Protein AF-A0A7S0AZS8-F1 (afdb_monomer_lite)

Structure (mmCIF, N/CA/C/O backbone):
data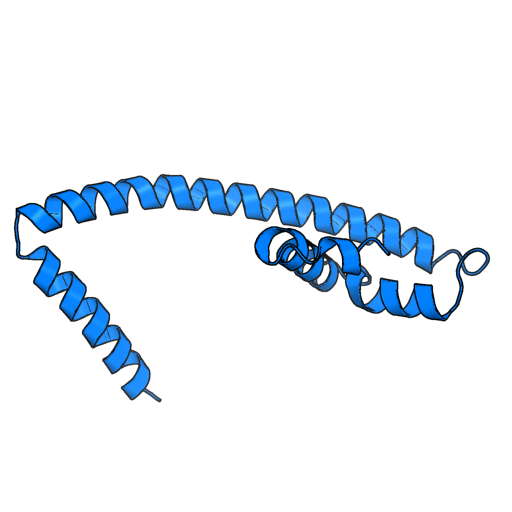_AF-A0A7S0AZS8-F1
#
_entry.id   AF-A0A7S0AZS8-F1
#
loop_
_atom_site.group_PDB
_atom_site.id
_atom_site.type_symbol
_atom_site.label_atom_id
_atom_site.label_alt_id
_atom_site.label_comp_id
_atom_site.label_asym_id
_atom_site.label_entity_id
_atom_site.label_seq_id
_atom_site.pdbx_PDB_ins_code
_atom_site.Cartn_x
_atom_site.Cartn_y
_atom_site.Cartn_z
_atom_site.occupancy
_atom_site.B_iso_or_equiv
_atom_site.auth_seq_id
_atom_site.auth_comp_id
_atom_site.auth_asym_id
_atom_site.auth_atom_id
_atom_site.pdbx_PDB_model_num
ATOM 1 N N . ARG A 1 1 ? -18.521 -25.965 3.955 1.00 56.25 1 ARG A N 1
ATOM 2 C CA . ARG A 1 1 ? -18.180 -24.523 3.789 1.00 56.25 1 ARG A CA 1
ATOM 3 C C . ARG A 1 1 ? -18.789 -23.622 4.884 1.00 56.25 1 ARG A C 1
ATOM 5 O O . ARG A 1 1 ? -18.066 -22.774 5.384 1.00 56.25 1 ARG A O 1
ATOM 12 N N . MET A 1 2 ? -20.023 -23.857 5.362 1.00 58.53 2 MET A N 1
ATOM 13 C CA . MET A 1 2 ? -20.647 -23.104 6.480 1.00 58.53 2 MET A CA 1
ATOM 14 C C . MET A 1 2 ? -19.963 -23.237 7.861 1.00 58.53 2 MET A C 1
ATOM 16 O O . MET A 1 2 ? -20.031 -22.317 8.671 1.00 58.53 2 MET A O 1
ATOM 20 N N . LEU A 1 3 ? -19.225 -24.322 8.125 1.00 61.34 3 LEU A N 1
ATOM 21 C CA . LEU A 1 3 ? -18.516 -24.529 9.401 1.00 61.34 3 LEU A CA 1
ATOM 22 C C . LEU A 1 3 ? -17.431 -23.467 9.697 1.00 61.34 3 LEU A C 1
ATOM 24 O O . LEU A 1 3 ? -17.137 -23.209 10.864 1.00 61.34 3 LEU A O 1
ATOM 28 N N . ARG A 1 4 ? -16.870 -22.798 8.672 1.00 64.00 4 ARG A N 1
ATOM 29 C CA . ARG A 1 4 ? -15.941 -21.664 8.869 1.00 64.00 4 ARG A CA 1
ATOM 30 C C . ARG A 1 4 ? -16.651 -20.448 9.473 1.00 64.00 4 ARG A C 1
ATOM 32 O O . ARG A 1 4 ? -16.116 -19.843 10.397 1.00 64.00 4 ARG A O 1
ATOM 39 N N . PHE A 1 5 ? -17.874 -20.152 9.029 1.00 65.69 5 PHE A N 1
ATOM 40 C CA . PHE A 1 5 ? -18.690 -19.064 9.579 1.00 65.69 5 PHE A CA 1
ATOM 41 C C . PHE A 1 5 ? -19.137 -19.342 11.017 1.00 65.69 5 PHE A C 1
ATOM 43 O O . PHE A 1 5 ? -19.165 -18.425 11.829 1.00 65.69 5 PHE A O 1
ATOM 50 N N . LEU A 1 6 ? -19.379 -20.605 11.385 1.00 64.44 6 LEU A N 1
ATOM 51 C CA . LEU A 1 6 ? -19.617 -20.989 12.784 1.00 64.44 6 LEU A CA 1
ATOM 52 C C . LEU A 1 6 ? -18.404 -20.714 13.693 1.00 64.44 6 LEU A C 1
ATOM 54 O O . LEU A 1 6 ? -18.575 -20.376 14.865 1.00 64.44 6 LEU A O 1
ATOM 58 N N . ARG A 1 7 ? -17.179 -20.811 13.158 1.00 61.72 7 ARG A N 1
ATOM 59 C CA . ARG A 1 7 ? -15.943 -20.455 13.878 1.00 61.72 7 ARG A CA 1
ATOM 60 C C . ARG A 1 7 ? -15.848 -18.943 14.117 1.00 61.72 7 ARG A C 1
ATOM 62 O O . ARG A 1 7 ? -15.550 -18.538 15.237 1.00 61.72 7 ARG A O 1
ATOM 69 N N . LEU A 1 8 ? -16.200 -18.127 13.118 1.00 69.31 8 LEU A N 1
ATOM 70 C CA . LEU A 1 8 ? -16.382 -16.674 13.278 1.00 69.31 8 LEU A CA 1
ATOM 71 C C . LEU A 1 8 ? -17.512 -16.341 14.265 1.00 69.31 8 LEU A C 1
ATOM 73 O O . LEU A 1 8 ? -17.366 -15.456 15.103 1.00 69.31 8 LEU A O 1
ATOM 77 N N . GLY A 1 9 ? -18.604 -17.106 14.238 1.00 68.75 9 GLY A N 1
ATOM 78 C CA . GLY A 1 9 ? -19.709 -16.989 15.187 1.00 68.75 9 GLY A CA 1
ATOM 79 C C . GLY A 1 9 ? -19.280 -17.220 16.638 1.00 68.75 9 GLY A C 1
ATOM 80 O O . GLY A 1 9 ? -19.800 -16.563 17.536 1.00 68.75 9 GLY A O 1
ATOM 81 N N . ARG A 1 10 ? -18.289 -18.091 16.891 1.00 67.38 10 ARG A N 1
ATOM 82 C CA . ARG A 1 10 ? -17.694 -18.255 18.229 1.00 67.38 10 ARG A CA 1
ATOM 83 C C . ARG A 1 10 ? -16.884 -17.038 18.670 1.00 67.38 10 ARG A C 1
ATOM 85 O O . ARG A 1 10 ? -17.023 -16.643 19.822 1.00 67.38 10 ARG A O 1
ATOM 92 N N . ALA A 1 11 ? -16.108 -16.423 17.777 1.00 69.88 11 ALA A N 1
ATOM 93 C CA . ALA A 1 11 ? -15.391 -15.182 18.083 1.00 69.88 11 ALA A CA 1
ATOM 94 C C . ALA A 1 11 ? -16.371 -14.037 18.398 1.00 69.88 11 ALA A C 1
ATOM 96 O O . ALA A 1 11 ? -16.240 -13.368 19.421 1.00 69.88 11 ALA A O 1
ATOM 97 N N . LEU A 1 12 ? -17.432 -13.895 17.594 1.00 70.38 12 LEU A N 1
ATOM 98 C CA . LEU A 1 12 ? -18.522 -12.946 17.845 1.00 70.38 12 LEU A CA 1
ATOM 99 C C . LEU A 1 12 ? -19.244 -13.227 19.167 1.00 70.38 12 LEU A C 1
ATOM 101 O O . LEU A 1 12 ? -19.573 -12.300 19.903 1.00 70.38 12 LEU A O 1
ATOM 105 N N . ARG A 1 13 ? -19.469 -14.502 19.503 1.00 69.19 13 ARG A N 1
ATOM 106 C CA . ARG A 1 13 ? -20.067 -14.902 20.782 1.00 69.19 13 ARG A CA 1
ATOM 107 C C . ARG A 1 13 ? -19.158 -14.561 21.959 1.00 69.19 13 ARG A C 1
ATOM 109 O O . ARG A 1 13 ? -19.665 -14.083 22.961 1.00 69.19 13 ARG A O 1
ATOM 116 N N . MET A 1 14 ? -17.845 -14.742 21.826 1.00 67.75 14 MET A N 1
ATOM 117 C CA . MET A 1 14 ? -16.865 -14.399 22.860 1.00 67.75 14 MET A CA 1
ATOM 118 C C . MET A 1 14 ? -16.822 -12.886 23.115 1.00 67.75 14 MET A C 1
ATOM 120 O O . MET A 1 14 ? -16.912 -12.464 24.265 1.00 67.75 14 MET A O 1
ATOM 124 N N . ILE A 1 15 ? -16.830 -12.074 22.050 1.00 69.12 15 ILE A N 1
ATOM 125 C CA . ILE A 1 15 ? -16.979 -10.607 22.121 1.00 69.12 15 ILE A CA 1
ATOM 126 C C . ILE A 1 15 ? -18.314 -10.224 22.782 1.00 69.12 15 ILE A C 1
ATOM 128 O O . ILE A 1 15 ? -18.371 -9.330 23.627 1.00 69.12 15 ILE A O 1
ATOM 132 N N . ARG A 1 16 ? -19.400 -10.931 22.447 1.00 65.12 16 ARG A N 1
ATOM 133 C CA . ARG A 1 16 ? -20.730 -10.696 23.026 1.00 65.12 16 ARG A CA 1
ATOM 134 C C . ARG A 1 16 ? -20.791 -11.059 24.512 1.00 65.12 16 ARG A C 1
ATOM 136 O O . ARG A 1 16 ? -21.390 -10.315 25.275 1.00 65.12 16 ARG A O 1
ATOM 143 N N . THR A 1 17 ? -20.153 -12.149 24.937 1.00 66.62 17 THR A N 1
ATOM 144 C CA . THR A 1 17 ? -20.044 -12.541 26.353 1.00 66.62 17 THR A CA 1
ATOM 145 C C . THR A 1 17 ? -19.173 -11.555 27.136 1.00 66.62 17 THR A C 1
ATOM 147 O O . THR A 1 17 ? -19.521 -11.184 28.252 1.00 66.62 17 THR A O 1
ATOM 15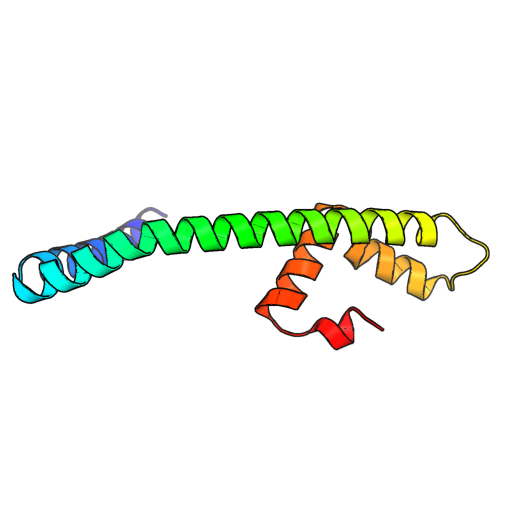0 N N . MET A 1 18 ? -18.101 -11.046 26.525 1.00 61.97 18 MET A N 1
ATOM 151 C CA . MET A 1 18 ? -17.277 -9.962 27.069 1.00 61.97 18 MET A CA 1
ATOM 152 C C . MET A 1 18 ? -18.054 -8.639 27.225 1.00 61.97 18 MET A C 1
ATOM 154 O O . MET A 1 18 ? -17.864 -7.922 28.203 1.00 61.97 18 MET A O 1
ATOM 158 N N . SER A 1 19 ? -18.996 -8.347 26.323 1.00 58.31 19 SER A N 1
ATOM 159 C CA . SER A 1 19 ? -19.875 -7.165 26.375 1.00 58.31 19 SER A CA 1
ATOM 160 C C . SER A 1 19 ? -20.893 -7.172 27.534 1.00 58.31 19 SER A C 1
ATOM 162 O O . SER A 1 19 ? -21.432 -6.114 27.871 1.00 58.31 19 SER A O 1
ATOM 164 N N . ILE A 1 20 ? -21.143 -8.327 28.168 1.00 66.00 20 ILE A N 1
ATOM 165 C CA . ILE A 1 20 ? -22.050 -8.454 29.326 1.00 66.00 20 ILE A CA 1
ATOM 166 C C . ILE A 1 20 ? -21.412 -7.858 30.596 1.00 66.00 20 ILE A C 1
ATOM 168 O O . ILE A 1 20 ? -22.118 -7.348 31.465 1.00 66.00 20 ILE A O 1
ATOM 172 N N . PHE A 1 21 ? -20.077 -7.838 30.690 1.00 67.81 21 PHE A N 1
ATOM 173 C CA . PHE A 1 21 ? -19.368 -7.208 31.803 1.00 67.81 21 PHE A CA 1
ATOM 174 C C . PHE A 1 21 ? -19.308 -5.685 31.621 1.00 67.81 21 PHE A C 1
ATOM 176 O O . PHE A 1 21 ? -18.693 -5.169 30.686 1.00 67.81 21 PHE A O 1
ATOM 183 N N . ARG A 1 22 ? -19.926 -4.942 32.551 1.00 68.62 22 ARG A N 1
ATOM 184 C CA . ARG A 1 22 ? -20.082 -3.474 32.494 1.00 68.62 22 ARG A CA 1
ATOM 185 C C . ARG A 1 22 ? -18.763 -2.718 32.282 1.00 68.62 22 ARG A C 1
ATOM 187 O O . ARG A 1 22 ? -18.744 -1.752 31.530 1.00 68.62 22 ARG A O 1
ATOM 194 N N . GLN A 1 23 ? -17.671 -3.167 32.901 1.00 68.12 23 GLN A N 1
ATOM 195 C CA . GLN A 1 23 ? -16.344 -2.545 32.768 1.00 68.12 23 GLN A CA 1
ATOM 196 C C . GLN A 1 23 ? -15.737 -2.755 31.370 1.00 68.12 23 GLN A C 1
ATOM 198 O O . GLN A 1 23 ? -15.181 -1.832 30.783 1.00 68.12 23 GLN A O 1
ATOM 203 N N . LEU A 1 24 ? -15.913 -3.946 30.795 1.00 68.69 24 LEU A N 1
ATOM 204 C CA . LEU A 1 24 ? -15.375 -4.291 29.482 1.00 68.69 24 LEU A CA 1
ATOM 205 C C . LEU A 1 24 ? -16.187 -3.658 28.341 1.00 68.69 24 LEU A C 1
ATOM 207 O O . LEU A 1 24 ? -15.617 -3.267 27.325 1.00 68.69 24 LEU A O 1
ATOM 211 N N . ARG A 1 25 ? -17.501 -3.458 28.532 1.00 74.31 25 ARG A N 1
ATOM 212 C CA . ARG A 1 25 ? -18.343 -2.665 27.618 1.00 74.31 25 ARG A CA 1
ATOM 213 C C . ARG A 1 25 ? -17.823 -1.239 27.460 1.00 74.31 25 ARG A C 1
ATOM 215 O O . ARG A 1 25 ? -17.809 -0.747 26.339 1.00 74.31 25 ARG A O 1
ATOM 222 N N . VAL A 1 26 ? -17.440 -0.579 28.556 1.00 78.62 26 VAL A N 1
ATOM 223 C CA . VAL A 1 26 ? -16.933 0.801 28.492 1.00 78.62 26 VAL A CA 1
ATOM 224 C C . VAL A 1 26 ? -15.672 0.842 27.637 1.00 78.62 26 VAL A C 1
ATOM 226 O O . VAL A 1 26 ? -15.641 1.621 26.696 1.00 78.62 26 VAL A O 1
ATOM 229 N N . LEU A 1 27 ? -14.718 -0.065 27.879 1.00 78.75 27 LEU A N 1
ATOM 230 C CA . LEU A 1 27 ? -13.479 -0.167 27.101 1.00 78.75 27 LEU A CA 1
ATOM 231 C C . LEU A 1 27 ? -13.740 -0.435 25.607 1.00 78.75 27 LEU A C 1
ATOM 233 O O . LEU A 1 27 ? -13.182 0.233 24.743 1.00 78.75 27 LEU A O 1
ATOM 237 N N . LEU A 1 28 ? -14.620 -1.392 25.290 1.00 75.75 28 LEU A N 1
ATOM 238 C CA . LEU A 1 28 ? -14.985 -1.715 23.907 1.00 75.75 28 LEU A CA 1
ATOM 239 C C . LEU A 1 28 ? -15.699 -0.557 23.208 1.00 75.75 28 LEU A C 1
ATOM 241 O O . LEU A 1 28 ? -15.499 -0.363 22.014 1.00 75.75 28 LEU A O 1
ATOM 245 N N . ASN A 1 29 ? -16.509 0.215 23.932 1.00 79.94 29 ASN A N 1
ATOM 246 C CA . ASN A 1 29 ? -17.178 1.386 23.380 1.00 79.94 29 ASN A CA 1
ATOM 247 C C . ASN A 1 29 ? -16.167 2.494 23.047 1.00 79.94 29 ASN A C 1
ATOM 249 O O . ASN A 1 29 ? -16.255 3.087 21.977 1.00 79.94 29 ASN A O 1
ATOM 253 N N . THR A 1 30 ? -15.158 2.725 23.896 1.00 81.62 30 THR A N 1
ATOM 254 C CA . THR A 1 30 ? -14.062 3.658 23.581 1.00 81.62 30 THR A CA 1
ATOM 255 C C . THR A 1 30 ? -13.276 3.205 22.355 1.00 81.62 30 THR A C 1
ATOM 257 O O . THR A 1 30 ? -13.037 4.005 21.456 1.00 81.62 30 THR A O 1
ATOM 260 N N . ILE A 1 31 ? -12.942 1.914 22.268 1.00 80.62 31 ILE A N 1
ATOM 261 C CA . ILE A 1 31 ? -12.258 1.339 21.102 1.00 80.62 31 ILE A CA 1
ATOM 262 C C . ILE A 1 31 ? -13.131 1.493 19.842 1.00 80.62 31 ILE A C 1
ATOM 264 O O . ILE A 1 31 ? -12.626 1.910 18.805 1.00 80.62 31 ILE A O 1
ATOM 268 N N . ALA A 1 32 ? -14.438 1.219 19.917 1.00 79.56 32 ALA A N 1
ATOM 269 C CA . ALA A 1 32 ? -15.376 1.368 18.798 1.00 79.56 32 ALA A CA 1
ATOM 270 C C . ALA A 1 32 ? -15.477 2.818 18.297 1.00 79.56 32 ALA A C 1
ATOM 272 O O . ALA A 1 32 ? -15.519 3.050 17.090 1.00 79.56 32 ALA A O 1
ATOM 273 N N . ILE A 1 33 ? -15.454 3.791 19.208 1.00 82.38 33 ILE A N 1
ATOM 274 C CA . ILE A 1 33 ? -15.410 5.216 18.859 1.00 82.38 33 ILE A CA 1
ATOM 275 C C . ILE A 1 33 ? -14.080 5.553 18.160 1.00 82.38 33 ILE A C 1
ATOM 277 O O . ILE A 1 33 ? -14.075 6.242 17.140 1.00 82.38 33 ILE A O 1
ATOM 281 N N . SER A 1 34 ? -12.956 5.010 18.639 1.00 80.94 34 SER A N 1
ATOM 282 C CA . SER A 1 34 ? -11.642 5.185 18.003 1.00 80.94 34 SER A CA 1
ATOM 283 C C . SER A 1 34 ? -11.515 4.481 16.647 1.00 80.94 34 SER A C 1
ATOM 285 O O . SER A 1 34 ? -10.801 4.982 15.779 1.00 80.94 34 SER A O 1
ATOM 287 N N . TYR A 1 35 ? -12.230 3.373 16.417 1.00 82.25 35 TYR A N 1
ATOM 288 C CA . TYR A 1 35 ? -12.247 2.668 15.129 1.00 82.25 35 TYR A CA 1
ATOM 289 C C . TYR A 1 35 ? -12.734 3.553 13.983 1.00 82.25 35 TYR A C 1
ATOM 291 O O . TYR A 1 35 ? -12.214 3.432 12.878 1.00 82.25 35 TYR A O 1
ATOM 299 N N . GLY A 1 36 ? -13.683 4.461 14.235 1.00 84.19 36 GLY A N 1
ATOM 300 C CA . GLY A 1 36 ? -14.131 5.419 13.224 1.00 84.19 36 GLY A CA 1
ATOM 301 C C . GLY A 1 36 ? -12.991 6.329 12.764 1.00 84.19 36 GLY A C 1
ATOM 302 O O . GLY A 1 36 ? -12.751 6.459 11.568 1.00 84.19 36 GLY 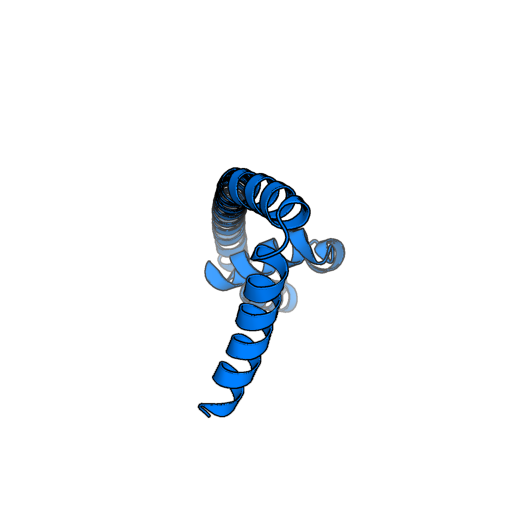A O 1
ATOM 303 N N . SER A 1 37 ? -12.236 6.894 13.711 1.00 84.25 37 SER A N 1
ATOM 304 C CA . SER A 1 37 ? -11.068 7.736 13.412 1.00 84.25 37 SER A CA 1
ATOM 305 C C . SER A 1 37 ? -9.960 6.949 12.701 1.00 84.25 37 SER A C 1
ATOM 307 O O . SER A 1 37 ? -9.460 7.372 11.662 1.00 84.25 37 SER A O 1
ATOM 309 N N . LEU A 1 38 ? -9.649 5.745 13.195 1.00 83.94 38 LEU A N 1
ATOM 310 C CA . LEU A 1 38 ? -8.671 4.845 12.577 1.00 83.94 38 LEU A CA 1
ATOM 311 C C . LEU A 1 38 ? -9.055 4.463 11.144 1.00 83.94 38 LEU A C 1
ATOM 313 O O . LEU A 1 38 ? -8.184 4.369 10.281 1.00 83.94 38 LEU A O 1
ATOM 317 N N . PHE A 1 39 ? -10.347 4.261 10.878 1.00 87.75 39 PHE A N 1
ATOM 318 C CA . PHE A 1 39 ? -10.845 3.957 9.541 1.00 87.75 39 PHE A CA 1
ATOM 319 C C . PHE A 1 39 ? -10.605 5.121 8.578 1.00 87.75 39 PHE A C 1
ATOM 321 O O . PHE A 1 39 ? -10.092 4.903 7.483 1.00 87.75 39 PHE A O 1
ATOM 328 N N . TRP A 1 40 ? -10.898 6.354 8.998 1.00 91.25 40 TRP A N 1
ATOM 329 C CA . TRP A 1 40 ? -10.593 7.543 8.200 1.00 91.25 40 TRP A CA 1
ATOM 330 C C . TRP A 1 40 ? -9.091 7.695 7.942 1.00 91.25 40 TRP A C 1
ATOM 332 O O . TRP A 1 40 ? -8.702 7.991 6.814 1.00 91.25 40 TRP A O 1
ATOM 342 N N . SER A 1 41 ? -8.238 7.424 8.934 1.00 90.88 41 SER A N 1
ATOM 343 C CA . SER A 1 41 ? -6.780 7.433 8.746 1.00 90.88 41 SER A CA 1
ATOM 344 C C . SER A 1 41 ? -6.310 6.368 7.749 1.00 90.88 41 SER A C 1
ATOM 346 O O . SER A 1 41 ? -5.508 6.670 6.869 1.00 90.88 41 SER A O 1
ATOM 348 N N . MET A 1 42 ? -6.840 5.144 7.838 1.00 89.62 42 MET A N 1
ATOM 349 C CA . MET A 1 42 ? -6.576 4.072 6.868 1.00 89.62 42 MET A CA 1
ATOM 350 C C . MET A 1 42 ? -7.032 4.449 5.456 1.00 89.62 42 MET A C 1
ATOM 352 O O . MET A 1 42 ? -6.337 4.164 4.484 1.00 89.62 42 MET A O 1
ATOM 356 N N . LEU A 1 43 ? -8.178 5.118 5.334 1.00 92.81 43 LEU A N 1
ATOM 357 C CA . LEU A 1 43 ? -8.718 5.548 4.048 1.00 92.81 43 LEU A CA 1
ATOM 358 C C . LEU A 1 43 ? -7.857 6.650 3.414 1.00 92.81 43 LEU A C 1
ATOM 360 O O . LEU A 1 43 ? -7.565 6.585 2.223 1.00 92.81 43 LEU A O 1
ATOM 364 N N . ILE A 1 44 ? -7.379 7.611 4.209 1.00 92.19 44 ILE A N 1
ATOM 365 C CA . ILE A 1 44 ? -6.418 8.629 3.753 1.00 92.19 44 ILE A CA 1
ATOM 366 C C . ILE A 1 44 ? -5.108 7.975 3.302 1.00 92.19 44 ILE A C 1
ATOM 368 O O . ILE A 1 44 ? -4.586 8.320 2.242 1.00 92.19 44 ILE A O 1
ATOM 372 N N . LEU A 1 45 ? -4.599 7.008 4.070 1.00 91.38 45 LEU A N 1
ATOM 373 C CA . LEU A 1 45 ? -3.395 6.257 3.718 1.00 91.38 45 LEU A CA 1
ATOM 374 C C . LEU A 1 45 ? -3.564 5.535 2.369 1.00 91.38 45 LEU A C 1
ATOM 376 O O . LEU A 1 45 ? -2.683 5.612 1.516 1.00 91.38 45 LEU A O 1
ATOM 380 N N . LEU A 1 46 ? -4.716 4.897 2.144 1.00 91.25 46 LEU A N 1
ATOM 381 C CA . LEU A 1 46 ? -5.036 4.222 0.884 1.00 91.25 46 LEU A CA 1
ATOM 382 C C . LEU A 1 46 ? -5.074 5.198 -0.302 1.00 91.25 46 LEU A C 1
ATOM 384 O O . LEU A 1 46 ? -4.549 4.885 -1.368 1.00 91.25 46 LEU A O 1
ATOM 388 N N . ILE A 1 47 ? -5.659 6.386 -0.120 1.00 92.69 47 ILE A N 1
ATOM 389 C CA . ILE A 1 47 ? -5.665 7.438 -1.150 1.00 92.69 47 ILE A CA 1
ATOM 390 C C . ILE A 1 47 ? -4.232 7.867 -1.481 1.00 92.69 47 ILE A C 1
ATOM 392 O O . ILE A 1 47 ? -3.887 7.992 -2.655 1.00 92.69 47 ILE A O 1
ATOM 396 N N . PHE A 1 48 ? -3.383 8.043 -0.467 1.00 92.19 48 PHE A N 1
ATOM 397 C CA . PHE A 1 48 ? -1.973 8.375 -0.667 1.00 92.19 48 PHE A CA 1
ATOM 398 C C . PHE A 1 48 ? -1.227 7.293 -1.457 1.00 92.19 48 PHE A C 1
ATOM 400 O O . PHE A 1 48 ? -0.483 7.624 -2.379 1.00 92.19 48 PHE A O 1
ATOM 407 N N . MET A 1 49 ? -1.465 6.013 -1.150 1.00 91.00 49 MET A N 1
ATOM 408 C CA . MET A 1 49 ? -0.879 4.895 -1.902 1.00 91.00 49 MET A CA 1
ATOM 409 C C . MET A 1 49 ? -1.363 4.842 -3.354 1.00 91.00 49 MET A C 1
ATOM 411 O O . MET A 1 49 ? -0.586 4.536 -4.253 1.00 91.00 49 MET A O 1
ATOM 415 N N . LEU A 1 50 ? -2.638 5.153 -3.606 1.00 91.75 50 LEU A N 1
ATOM 416 C CA . LEU A 1 50 ? -3.178 5.223 -4.966 1.00 91.75 50 LEU A CA 1
ATOM 417 C C . LEU A 1 50 ? -2.535 6.359 -5.766 1.00 91.75 50 LEU A C 1
ATOM 419 O O . LEU A 1 50 ? -2.159 6.157 -6.918 1.00 91.75 50 LEU A O 1
ATOM 423 N N . 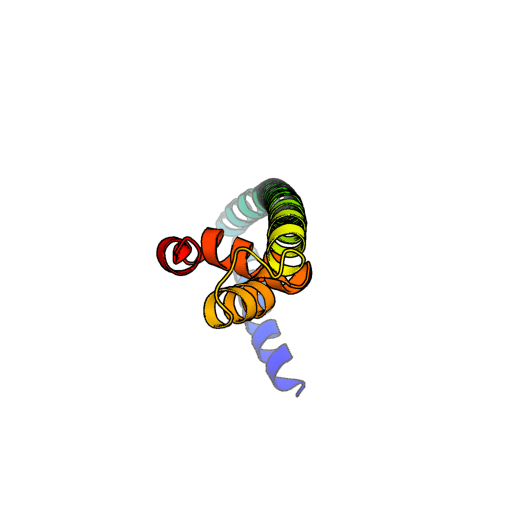MET A 1 51 ? -2.373 7.534 -5.155 1.00 92.19 51 MET A N 1
ATOM 424 C CA . MET A 1 51 ? -1.697 8.671 -5.784 1.00 92.19 51 MET A CA 1
ATOM 425 C C . MET A 1 51 ? -0.243 8.334 -6.135 1.00 92.19 51 MET A C 1
ATOM 427 O O . MET A 1 51 ? 0.166 8.532 -7.278 1.00 92.19 51 MET A O 1
ATOM 431 N N . SER A 1 52 ? 0.530 7.781 -5.193 1.00 89.31 52 SER A N 1
ATOM 432 C CA . SER A 1 52 ? 1.931 7.421 -5.450 1.00 89.31 52 SER A CA 1
ATOM 433 C C . SER A 1 52 ? 2.069 6.290 -6.471 1.00 89.31 52 SER A C 1
ATOM 435 O O . SER A 1 52 ? 2.951 6.348 -7.327 1.00 89.31 52 SER A O 1
ATOM 437 N N . SER A 1 53 ? 1.168 5.307 -6.448 1.00 91.25 53 SER A N 1
ATOM 438 C CA . SER A 1 53 ? 1.127 4.242 -7.448 1.00 91.25 53 SER A CA 1
ATOM 439 C C . SER A 1 53 ? 0.865 4.774 -8.859 1.00 91.25 53 SER A C 1
ATOM 441 O O . SER A 1 53 ? 1.546 4.378 -9.800 1.00 91.25 53 SER A O 1
ATOM 443 N 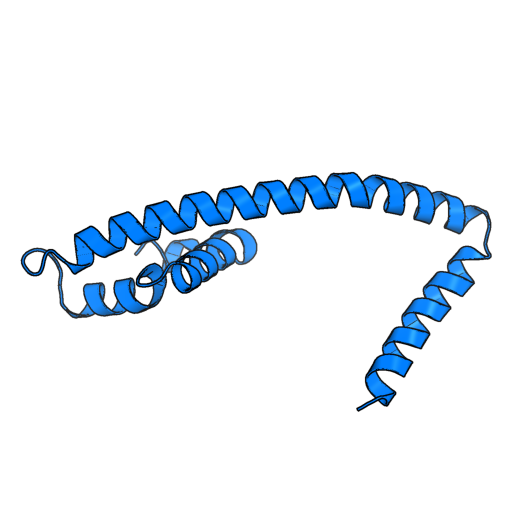N . LEU A 1 54 ? -0.083 5.696 -9.034 1.00 90.31 54 LEU A N 1
ATOM 444 C CA . LEU A 1 54 ? -0.364 6.268 -10.354 1.00 90.31 54 LEU A CA 1
ATOM 445 C C . LEU A 1 54 ? 0.827 7.065 -10.902 1.00 90.31 54 LEU A C 1
ATOM 447 O O . LEU A 1 54 ? 1.122 6.965 -12.093 1.00 90.31 54 LEU A O 1
ATOM 451 N N . LEU A 1 55 ? 1.534 7.801 -10.038 1.00 89.75 55 LEU A N 1
ATOM 452 C CA . LEU A 1 55 ? 2.760 8.513 -10.412 1.00 89.75 55 LEU A CA 1
ATOM 453 C C . LEU A 1 55 ? 3.857 7.538 -10.862 1.00 89.75 55 LEU A C 1
ATOM 455 O O . LEU A 1 55 ? 4.429 7.714 -11.934 1.00 89.75 55 LEU A O 1
ATOM 459 N N . LEU A 1 56 ? 4.112 6.478 -10.089 1.00 85.94 56 LEU A N 1
ATOM 460 C CA . LEU A 1 56 ? 5.101 5.450 -10.438 1.00 85.94 56 LEU A CA 1
ATOM 461 C C . LEU A 1 56 ? 4.731 4.707 -11.727 1.00 85.94 56 LEU A C 1
ATOM 463 O O . LEU A 1 56 ? 5.598 4.441 -12.556 1.00 85.94 56 LEU A O 1
ATOM 467 N N . CYS A 1 57 ? 3.444 4.420 -11.927 1.00 88.50 57 CYS A N 1
ATOM 468 C CA . CYS A 1 57 ? 2.941 3.818 -13.155 1.00 88.50 57 CYS A CA 1
ATOM 469 C C . CYS A 1 57 ? 3.243 4.712 -14.369 1.00 88.50 57 CYS A C 1
ATOM 471 O O . CYS A 1 57 ? 3.787 4.212 -15.349 1.00 88.50 57 CYS A O 1
ATOM 473 N N . GLN A 1 58 ? 2.968 6.022 -14.300 1.00 87.25 58 GLN A N 1
ATOM 474 C CA . GLN A 1 58 ? 3.284 6.941 -15.403 1.00 87.25 58 GLN A CA 1
ATOM 475 C C . GLN A 1 58 ? 4.787 7.009 -15.692 1.00 87.25 58 GLN A C 1
ATOM 477 O O . GLN A 1 58 ? 5.188 6.828 -16.839 1.00 87.25 58 GLN A O 1
ATOM 482 N N . LEU A 1 59 ? 5.615 7.187 -14.658 1.00 85.19 59 LEU A N 1
ATOM 483 C CA . LEU A 1 59 ? 7.072 7.271 -14.812 1.00 85.19 59 LEU A CA 1
ATOM 484 C C . LEU A 1 59 ? 7.659 5.989 -15.420 1.00 85.19 59 LEU A C 1
ATOM 486 O O . LEU A 1 59 ? 8.484 6.042 -16.330 1.00 85.19 59 LEU A O 1
ATOM 490 N N . SER A 1 60 ? 7.205 4.823 -14.952 1.00 83.75 60 SER A N 1
ATOM 491 C CA . SER A 1 60 ? 7.656 3.537 -15.495 1.00 83.75 60 SER A CA 1
ATOM 492 C C . SER A 1 60 ? 7.219 3.330 -16.945 1.00 83.75 60 SER A C 1
ATOM 494 O O . SER A 1 60 ? 7.949 2.727 -17.728 1.00 83.75 60 SER A O 1
ATOM 496 N N . GLN A 1 61 ? 6.050 3.843 -17.331 1.00 83.50 61 GLN A N 1
ATOM 497 C CA . GLN A 1 61 ? 5.522 3.684 -18.679 1.00 83.50 61 GLN A CA 1
ATOM 498 C C . GLN A 1 61 ? 6.282 4.542 -19.693 1.00 83.50 61 GLN A C 1
ATOM 500 O O . GLN A 1 61 ? 6.561 4.059 -20.792 1.00 83.50 61 GLN A O 1
ATOM 505 N N . GLU A 1 62 ? 6.691 5.754 -19.309 1.00 81.19 62 GLU A N 1
ATOM 506 C CA . GLU A 1 62 ? 7.634 6.557 -20.096 1.00 81.19 62 GLU A CA 1
ATOM 507 C C . GLU A 1 62 ? 8.969 5.816 -20.266 1.00 81.19 62 GLU A C 1
ATOM 509 O O . GLU A 1 62 ? 9.434 5.638 -21.393 1.00 81.19 62 GLU A O 1
ATOM 514 N N . PHE A 1 63 ? 9.518 5.258 -19.182 1.00 76.75 63 PHE A N 1
ATOM 515 C CA . PHE A 1 63 ? 10.789 4.525 -19.210 1.00 76.75 63 PHE A CA 1
ATOM 516 C C . PHE A 1 63 ? 10.745 3.233 -20.050 1.00 76.75 63 PHE A C 1
ATOM 518 O O . PHE A 1 63 ? 11.710 2.888 -20.725 1.00 76.75 63 PHE A O 1
ATOM 525 N N . ILE A 1 64 ? 9.620 2.509 -20.051 1.00 74.25 64 ILE A N 1
ATOM 526 C CA . ILE A 1 64 ? 9.429 1.290 -20.861 1.00 74.25 64 ILE A CA 1
ATOM 527 C C . ILE A 1 64 ? 9.258 1.619 -22.353 1.00 74.25 64 ILE A C 1
ATOM 529 O O . ILE A 1 64 ? 9.622 0.800 -23.211 1.00 74.25 64 ILE A O 1
ATOM 533 N N . SER A 1 65 ? 8.673 2.781 -22.661 1.00 76.69 65 SER A N 1
ATOM 534 C CA . SER A 1 65 ? 8.434 3.228 -24.036 1.00 76.69 65 SER A CA 1
ATOM 535 C C . SER A 1 65 ? 9.714 3.666 -24.751 1.00 76.69 65 SER A C 1
ATOM 537 O O . SER A 1 65 ? 9.816 3.497 -25.968 1.00 76.69 65 SER A O 1
ATOM 539 N N . ASP A 1 66 ? 10.714 4.134 -24.002 1.00 76.69 66 ASP A N 1
ATOM 540 C CA . ASP A 1 66 ? 11.998 4.549 -24.552 1.00 76.69 66 ASP A CA 1
ATOM 541 C C . ASP A 1 66 ? 12.951 3.352 -24.710 1.00 76.69 66 ASP A C 1
ATOM 543 O O . ASP A 1 66 ? 13.761 3.008 -23.848 1.00 76.69 66 ASP A O 1
ATOM 547 N N . ALA A 1 67 ? 12.829 2.668 -25.850 1.00 65.50 67 ALA A N 1
ATOM 548 C CA . ALA A 1 67 ? 13.591 1.457 -26.170 1.00 65.50 67 ALA A CA 1
ATOM 549 C C . ALA A 1 67 ? 15.110 1.686 -26.325 1.00 65.50 67 ALA A C 1
ATOM 551 O O . ALA A 1 67 ? 15.848 0.723 -26.525 1.00 65.50 67 ALA A O 1
ATOM 552 N N . SER A 1 68 ? 15.574 2.939 -26.277 1.00 65.06 68 SER A N 1
ATOM 553 C CA . SER A 1 68 ? 16.963 3.317 -26.547 1.00 65.06 68 SER A CA 1
ATOM 554 C C . SER A 1 68 ? 17.854 3.392 -25.300 1.00 65.06 68 SER A C 1
ATOM 556 O O . SER A 1 68 ? 19.078 3.367 -25.428 1.00 65.06 68 SER A O 1
ATOM 558 N N . VAL A 1 69 ? 17.257 3.460 -24.102 1.00 63.91 69 VAL A N 1
ATOM 559 C CA . VAL A 1 69 ? 17.962 3.812 -22.853 1.00 63.91 69 VAL A CA 1
ATOM 560 C C . VAL A 1 69 ? 18.099 2.632 -21.882 1.00 63.91 69 VAL 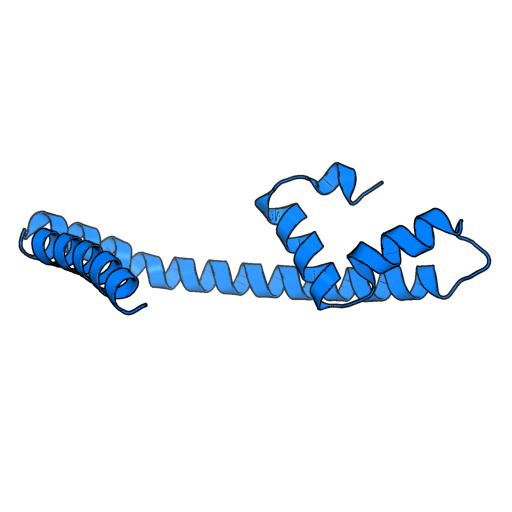A C 1
ATOM 562 O O . VAL A 1 69 ? 19.031 2.605 -21.080 1.00 63.91 69 VAL A O 1
ATOM 565 N N . ALA A 1 70 ? 17.201 1.645 -21.942 1.00 61.56 70 ALA A N 1
ATOM 566 C CA . ALA A 1 70 ? 17.088 0.607 -20.918 1.00 61.56 70 ALA A CA 1
ATOM 567 C C . ALA A 1 70 ? 17.462 -0.794 -21.421 1.00 61.56 70 ALA A C 1
ATOM 569 O O . ALA A 1 70 ? 17.021 -1.228 -22.485 1.00 61.56 70 ALA A O 1
ATOM 570 N N . ASP A 1 71 ? 18.216 -1.527 -20.598 1.00 74.62 71 ASP A N 1
ATOM 571 C CA . ASP A 1 71 ? 18.487 -2.948 -20.807 1.00 74.62 71 ASP A CA 1
ATOM 572 C C . ASP A 1 71 ? 17.189 -3.780 -20.758 1.00 74.62 71 ASP A C 1
ATOM 574 O O . ASP A 1 71 ? 16.231 -3.452 -20.043 1.00 74.62 71 ASP A O 1
ATOM 578 N N . MET A 1 72 ? 17.140 -4.863 -21.536 1.00 76.44 72 MET A N 1
ATOM 579 C CA . MET A 1 72 ? 15.925 -5.668 -21.724 1.00 76.44 72 MET A CA 1
ATOM 580 C C . MET A 1 72 ? 15.444 -6.298 -20.406 1.00 76.44 72 MET A C 1
ATOM 582 O O . MET A 1 72 ? 14.234 -6.403 -20.185 1.00 76.44 72 MET A O 1
ATOM 586 N N . GLU A 1 73 ? 16.378 -6.671 -19.524 1.00 81.06 73 GLU A N 1
ATOM 587 C CA . GLU A 1 73 ? 16.103 -7.253 -18.204 1.00 81.06 73 GLU A CA 1
ATOM 588 C C . GLU A 1 73 ? 15.406 -6.244 -17.276 1.00 81.06 73 GLU A C 1
ATOM 590 O O . GLU A 1 73 ? 14.326 -6.516 -16.743 1.00 81.06 73 GLU A O 1
ATOM 595 N N . THR A 1 74 ? 15.954 -5.031 -17.160 1.00 79.06 74 THR A N 1
ATOM 596 C CA . THR A 1 74 ? 15.389 -3.954 -16.331 1.00 79.06 74 THR A CA 1
ATOM 597 C C . THR A 1 74 ? 13.986 -3.564 -16.795 1.00 79.06 74 THR A C 1
ATOM 599 O O . THR A 1 74 ? 13.099 -3.285 -15.984 1.00 79.06 74 THR A O 1
ATOM 602 N N . ARG A 1 75 ? 13.745 -3.599 -18.111 1.00 78.38 75 ARG A N 1
ATOM 603 C CA . ARG A 1 75 ? 12.441 -3.274 -18.697 1.00 78.38 75 ARG A CA 1
ATOM 604 C C . ARG A 1 75 ? 11.373 -4.320 -18.376 1.00 78.38 75 ARG A C 1
ATOM 606 O O . ARG A 1 75 ? 10.232 -3.959 -18.085 1.00 78.38 75 ARG A O 1
ATOM 613 N N . GLN A 1 76 ? 11.732 -5.604 -18.404 1.00 82.31 76 GLN A N 1
ATOM 614 C CA . GLN A 1 76 ? 10.832 -6.686 -17.992 1.00 82.31 76 GLN A CA 1
ATOM 615 C C . GLN A 1 76 ? 10.510 -6.594 -16.499 1.00 82.31 76 GLN A C 1
ATOM 617 O O . GLN A 1 76 ? 9.337 -6.651 -16.129 1.00 82.31 76 GLN A O 1
ATOM 622 N N . TRP A 1 77 ? 11.522 -6.345 -15.665 1.00 83.44 77 TRP A N 1
ATOM 623 C CA . TRP A 1 77 ? 11.342 -6.199 -14.222 1.00 83.44 77 TRP A CA 1
ATOM 624 C C . TRP A 1 77 ? 10.433 -5.012 -13.856 1.00 83.44 77 TRP A C 1
ATOM 626 O O . TRP A 1 77 ? 9.499 -5.168 -13.060 1.00 83.44 77 TRP A O 1
ATOM 636 N N . MET A 1 78 ? 10.628 -3.849 -14.494 1.00 81.88 78 MET A N 1
ATOM 637 C CA . MET A 1 78 ? 9.743 -2.689 -14.319 1.00 81.88 78 MET A CA 1
ATOM 638 C C . MET A 1 78 ? 8.327 -2.951 -14.834 1.00 81.88 78 MET A C 1
ATOM 640 O O . MET A 1 78 ? 7.364 -2.546 -14.190 1.00 81.88 78 MET A O 1
ATOM 644 N N . SER A 1 79 ? 8.164 -3.647 -15.961 1.00 81.38 79 SER A N 1
ATOM 645 C CA . SER A 1 79 ? 6.835 -4.004 -16.478 1.00 81.38 79 SER A CA 1
ATOM 646 C C . SER A 1 79 ? 6.081 -4.952 -15.533 1.00 81.38 79 SER A C 1
ATOM 648 O O . SER A 1 79 ? 4.861 -4.850 -15.364 1.00 81.38 79 SER A O 1
ATOM 650 N N . GLU A 1 80 ? 6.798 -5.848 -14.857 1.00 84.25 80 GLU A N 1
ATOM 651 C CA . GLU A 1 80 ? 6.212 -6.780 -13.899 1.00 84.25 80 GLU A CA 1
ATOM 652 C C . GLU A 1 80 ? 5.763 -6.094 -12.601 1.00 84.25 80 GLU A C 1
ATOM 654 O O . GLU A 1 80 ? 4.694 -6.423 -12.088 1.00 84.25 80 GLU A O 1
ATOM 659 N N . HIS A 1 81 ? 6.498 -5.086 -12.125 1.00 83.00 81 HIS A N 1
ATOM 660 C CA . HIS A 1 81 ? 6.195 -4.397 -10.864 1.00 83.00 81 HIS A CA 1
ATOM 661 C C . HIS A 1 81 ? 5.360 -3.118 -11.023 1.00 83.00 81 HIS A C 1
ATOM 663 O O . HIS A 1 81 ? 4.506 -2.835 -10.182 1.00 83.00 81 HIS A O 1
ATOM 669 N N . TYR A 1 82 ? 5.563 -2.365 -12.104 1.00 84.31 82 TYR A N 1
ATOM 670 C CA . TYR A 1 82 ? 4.958 -1.048 -12.338 1.00 84.31 82 TYR A CA 1
ATOM 671 C C . TYR A 1 82 ? 4.103 -0.969 -13.612 1.00 84.31 82 TYR A C 1
ATOM 673 O O . TYR A 1 82 ? 3.406 0.020 -13.814 1.00 84.31 82 TYR A O 1
ATOM 681 N N . GLY A 1 83 ? 4.064 -2.016 -14.444 1.00 79.69 83 GLY A N 1
ATOM 682 C CA . GLY A 1 83 ? 3.406 -1.965 -15.759 1.00 79.69 83 GLY A CA 1
ATOM 683 C C . GLY A 1 83 ? 1.876 -1.840 -15.755 1.00 79.69 83 GLY A C 1
ATOM 684 O O . GLY A 1 83 ? 1.281 -1.611 -16.802 1.00 79.69 83 GLY A O 1
ATOM 685 N N . THR A 1 84 ? 1.208 -1.993 -14.609 1.00 84.75 84 THR A N 1
ATOM 686 C CA . THR A 1 84 ? -0.228 -1.680 -14.472 1.00 84.75 84 THR A CA 1
ATOM 687 C C . THR A 1 84 ? -0.489 -1.009 -13.132 1.00 84.75 84 THR A C 1
ATOM 689 O O . THR A 1 84 ? 0.196 -1.301 -12.152 1.00 84.75 84 THR A O 1
ATOM 692 N N . ALA A 1 85 ? -1.536 -0.184 -13.058 1.00 83.62 85 ALA A N 1
ATOM 693 C CA . ALA A 1 85 ? -1.906 0.527 -11.833 1.00 83.62 85 ALA A CA 1
ATOM 694 C C . ALA A 1 85 ? -2.102 -0.413 -10.627 1.00 83.62 85 ALA A C 1
ATOM 696 O O . ALA A 1 85 ? -1.674 -0.104 -9.524 1.00 83.62 85 ALA A O 1
ATOM 697 N N . VAL A 1 86 ? -2.689 -1.599 -10.828 1.00 85.19 86 VAL A N 1
ATOM 698 C CA . VAL A 1 86 ? -2.898 -2.574 -9.741 1.00 85.19 86 VAL A CA 1
ATOM 699 C C . VAL A 1 86 ? -1.577 -3.175 -9.254 1.00 85.19 86 VAL A C 1
ATOM 701 O O . VAL A 1 86 ? -1.393 -3.346 -8.051 1.00 85.19 86 VAL A O 1
ATOM 704 N N . ARG A 1 87 ? -0.649 -3.475 -10.170 1.00 86.31 87 ARG A N 1
ATOM 705 C CA . ARG A 1 87 ? 0.679 -4.000 -9.817 1.00 86.31 87 ARG A CA 1
ATOM 706 C C . ARG A 1 87 ? 1.512 -2.946 -9.096 1.00 86.31 87 ARG A C 1
ATOM 708 O O . ARG A 1 87 ? 2.062 -3.249 -8.046 1.00 86.31 87 ARG A O 1
ATOM 715 N N . SER A 1 88 ? 1.492 -1.707 -9.591 1.00 88.25 88 SER A N 1
ATOM 716 C CA . SER A 1 88 ? 2.151 -0.574 -8.940 1.00 88.25 88 SER A CA 1
ATOM 717 C C . SER A 1 88 ? 1.579 -0.298 -7.541 1.00 88.25 88 SER A C 1
ATOM 719 O O . SER A 1 88 ? 2.317 0.026 -6.612 1.00 88.25 88 SER A O 1
ATOM 721 N N . LEU A 1 89 ? 0.265 -0.460 -7.357 1.00 89.69 89 LEU A N 1
ATOM 722 C CA . LEU A 1 89 ? -0.368 -0.286 -6.052 1.00 89.69 89 LEU A CA 1
ATOM 723 C C . LEU A 1 89 ? 0.076 -1.379 -5.082 1.00 89.69 89 LEU A C 1
ATOM 725 O O . LEU A 1 89 ? 0.307 -1.103 -3.907 1.00 89.69 89 LEU A O 1
ATOM 729 N N . TYR A 1 90 ? 0.214 -2.609 -5.576 1.00 88.06 90 TYR A N 1
ATOM 730 C CA . TYR A 1 90 ? 0.704 -3.733 -4.792 1.00 88.06 90 TYR A CA 1
ATOM 731 C C . TYR A 1 90 ? 2.164 -3.530 -4.355 1.00 88.06 90 TYR A C 1
ATOM 733 O O . TYR A 1 90 ? 2.479 -3.742 -3.186 1.00 88.06 90 TYR A O 1
ATOM 741 N N . THR A 1 91 ? 3.033 -3.020 -5.232 1.00 87.50 91 THR A N 1
ATOM 742 C CA . THR A 1 91 ? 4.413 -2.663 -4.861 1.00 87.50 91 THR A CA 1
ATOM 743 C C . THR A 1 91 ? 4.465 -1.541 -3.835 1.00 87.50 91 THR A C 1
ATOM 745 O O . THR A 1 91 ? 5.177 -1.661 -2.844 1.00 87.50 91 THR A O 1
ATOM 748 N N . VAL A 1 92 ? 3.691 -0.467 -4.013 1.00 88.88 92 VAL A N 1
ATOM 749 C CA . VAL A 1 92 ? 3.611 0.625 -3.024 1.00 88.88 92 VAL A CA 1
ATOM 750 C C . VAL A 1 92 ? 3.086 0.123 -1.676 1.00 88.88 92 VAL A C 1
ATOM 752 O O . VAL A 1 92 ? 3.574 0.536 -0.620 1.00 88.88 92 VAL A O 1
ATOM 755 N N . PHE A 1 93 ? 2.112 -0.786 -1.697 1.00 89.06 93 PHE A N 1
ATOM 756 C CA . PHE A 1 93 ? 1.598 -1.432 -0.497 1.00 89.06 93 PHE A CA 1
ATOM 757 C C . PHE A 1 93 ? 2.690 -2.252 0.204 1.00 89.06 93 PHE A C 1
ATOM 759 O O . PHE A 1 93 ? 2.908 -2.071 1.402 1.00 89.06 93 PHE A O 1
ATOM 766 N N . GLU A 1 94 ? 3.422 -3.100 -0.523 1.00 87.56 94 GLU A N 1
ATOM 767 C CA . GLU A 1 94 ? 4.543 -3.858 0.041 1.00 87.56 94 GLU A CA 1
ATOM 768 C C . GLU A 1 94 ? 5.631 -2.925 0.582 1.00 87.56 94 GLU A C 1
ATOM 770 O O . GLU A 1 94 ? 6.044 -3.068 1.727 1.00 87.56 94 GLU A O 1
ATOM 775 N N . VAL A 1 95 ? 6.016 -1.883 -0.151 1.00 87.62 95 VAL A N 1
ATOM 776 C CA . VAL A 1 95 ? 6.964 -0.865 0.332 1.00 87.62 95 VAL A CA 1
ATOM 777 C C . VAL A 1 95 ? 6.511 -0.248 1.660 1.00 87.62 95 VAL A C 1
ATOM 779 O O . VAL A 1 95 ? 7.324 -0.091 2.572 1.00 87.62 95 VAL A O 1
ATOM 782 N N . THR A 1 96 ? 5.218 0.059 1.793 1.00 86.69 96 THR A N 1
ATOM 783 C CA . THR A 1 96 ? 4.663 0.732 2.977 1.00 86.69 96 THR A CA 1
ATOM 784 C C . THR A 1 96 ? 4.539 -0.194 4.189 1.00 86.69 96 THR A C 1
ATOM 786 O O . THR A 1 96 ? 4.751 0.248 5.317 1.00 86.69 96 THR A O 1
ATOM 789 N N . PHE A 1 97 ? 4.192 -1.469 3.984 1.00 85.38 97 PHE A N 1
ATOM 790 C CA . PHE A 1 97 ? 3.900 -2.404 5.079 1.00 85.38 97 PHE A CA 1
ATOM 791 C C . PHE A 1 97 ? 5.003 -3.433 5.351 1.00 85.38 97 PHE A C 1
ATOM 793 O O . PHE A 1 97 ? 5.195 -3.807 6.507 1.00 85.38 97 PHE A O 1
ATOM 800 N N . SER A 1 98 ? 5.712 -3.914 4.325 1.00 80.69 98 SER A N 1
ATOM 801 C CA . SER A 1 98 ? 6.773 -4.925 4.463 1.00 80.69 98 SER A CA 1
ATOM 802 C C . SER A 1 98 ? 8.174 -4.322 4.577 1.00 80.69 98 SER A C 1
ATOM 804 O O . SER A 1 98 ? 9.098 -5.012 5.000 1.00 80.69 98 SER A O 1
ATOM 806 N N . GLY A 1 99 ? 8.353 -3.040 4.232 1.00 74.56 99 GLY A N 1
ATOM 807 C CA . GLY A 1 99 ? 9.650 -2.364 4.316 1.00 74.56 99 GLY A CA 1
ATOM 808 C C . GLY A 1 99 ? 10.693 -2.882 3.318 1.00 74.56 99 GLY A C 1
ATOM 809 O O . GLY A 1 99 ? 11.853 -2.482 3.392 1.00 74.56 99 GLY A O 1
ATOM 810 N N . CYS A 1 100 ? 10.301 -3.717 2.348 1.00 78.31 100 CYS A N 1
ATOM 811 C CA . CYS A 1 100 ? 11.177 -4.271 1.306 1.00 78.31 100 CYS A CA 1
ATOM 812 C C . CYS A 1 100 ? 11.545 -3.261 0.199 1.00 78.31 100 CYS A C 1
ATOM 814 O O . CYS A 1 100 ? 11.939 -3.647 -0.900 1.00 78.31 100 CYS A O 1
ATOM 816 N N . TRP A 1 101 ? 11.468 -1.960 0.484 1.00 74.50 101 TRP A N 1
ATOM 817 C CA . TRP A 1 101 ? 11.786 -0.889 -0.460 1.00 74.50 101 TRP A CA 1
ATOM 818 C C . TRP A 1 101 ? 13.176 -0.975 -1.121 1.00 74.50 101 TRP A C 1
ATOM 820 O O . TRP A 1 101 ? 13.250 -0.621 -2.297 1.00 74.50 101 TRP A O 1
ATOM 830 N N . PRO A 1 102 ? 14.252 -1.507 -0.492 1.00 77.25 102 PRO A N 1
ATOM 831 C CA . PRO A 1 102 ? 15.554 -1.610 -1.158 1.00 77.25 102 PRO A CA 1
ATOM 832 C C . PRO A 1 102 ? 15.542 -2.574 -2.349 1.00 77.25 102 PRO A C 1
ATOM 834 O O . PRO A 1 102 ? 16.369 -2.461 -3.243 1.00 77.25 102 PRO A O 1
ATOM 837 N N . THR A 1 103 ? 14.610 -3.532 -2.365 1.00 76.81 103 THR A N 1
ATOM 838 C CA . THR A 1 103 ? 14.437 -4.465 -3.490 1.00 76.81 103 THR A CA 1
ATOM 839 C C . THR A 1 103 ? 13.716 -3.799 -4.663 1.00 76.81 103 THR A C 1
ATOM 841 O O . THR A 1 103 ? 13.963 -4.155 -5.809 1.00 76.81 103 THR A O 1
ATOM 844 N N . TYR A 1 104 ? 12.866 -2.806 -4.382 1.00 71.69 104 TYR A N 1
ATOM 845 C CA . TYR A 1 104 ? 12.043 -2.108 -5.373 1.00 71.69 104 TYR A CA 1
ATOM 846 C C . TYR A 1 104 ? 12.650 -0.800 -5.904 1.00 71.69 104 TYR A C 1
ATOM 848 O O . TYR A 1 104 ? 12.114 -0.233 -6.854 1.00 71.69 104 TYR A O 1
ATOM 856 N N . ALA A 1 105 ? 13.746 -0.332 -5.302 1.00 67.38 105 ALA A N 1
ATOM 857 C CA . ALA A 1 105 ? 14.477 0.882 -5.679 1.00 67.38 105 ALA A CA 1
ATOM 858 C C . ALA A 1 105 ? 15.842 0.588 -6.340 1.00 67.38 105 ALA A C 1
ATOM 860 O O . ALA A 1 105 ? 16.718 1.452 -6.330 1.00 67.38 105 ALA A O 1
ATOM 861 N N . ARG A 1 106 ? 16.040 -0.644 -6.827 1.00 58.66 106 ARG A N 1
ATOM 862 C CA . ARG A 1 106 ? 17.298 -1.107 -7.424 1.00 58.66 106 ARG A CA 1
ATOM 863 C C . ARG A 1 106 ? 17.500 -0.582 -8.842 1.00 58.66 106 ARG A C 1
ATOM 865 O O . ARG A 1 106 ? 16.499 -0.519 -9.586 1.00 58.66 106 ARG A O 1
#

pLDDT: mean 78.62, std 9.84, range [56.25, 92.81]

Secondary structure (DSSP, 8-state):
-THHHHHHHHHHHHHHHHTTSHHHHHHHHHHHHHHHHHHHHHHHHHHHHHHHHHHHHHHHHHHHH-TTTS-HHHHHHHHHHHSSHHHHHHHHHHHHHH--HHHH--

InterPro domains:
  IPR005821 Ion transport domain [PF00520] (2-102)

Organism: NCBI:txid73915

Foldseek 3Di:
DCVVVVVVVVVVVVVVVLCVDPVSVVVVVVVVVVVVVVVVVVVVVLVVLLVVLVVLLVVLVVVLVPPPPDDPVVSVVSCQQNVDSVSSSVNSVCCVPVVPVVVVVD

Sequence (106 aa):
RMLRFLRLGRALRMIRTMSIFRQLRVLLNTIAISYGSLFWSMLILLIFMLMSSLLLCQLSQEFISDASVADMETRQWMSEHYGTAVRSLYTVFEVTFSGCWPTYAR

Radius of gyration: 21.97 Å; chains: 1; bounding box: 40×33×59 Å